Protein AF-A0A5N9AIL6-F1 (afdb_monomer_lite)

Radius of gyration: 27.81 Å; chains: 1; bounding box: 67×36×84 Å

Sequence (182 aa):
MDTELIGFLSQLVTGIATLLVALVLVFQLRNQSRQLKIQHQDSDNRMSMDILSIFEKTFIPHNYTDEFVDIMYRAHNEGISGLSDKELWAFRQWSIVANRRLVTEWRLGRFENRQQAQKQYFRTQYSYFFAYKANLDEYLTRIRPRIIGSQQLADSQGILAITDELYEEITGQQVNNGEKKL

pLDDT: mean 88.58, std 12.01, range [30.61, 97.94]

Secondary structure (DSSP, 8-state):
-HHHHHHHHHHHHHHHHHHHHHHHHHHHHHHHHHHHHHHHHHHHHHHHHHHHHHHHHHH-TTTT-HHHHHHHHHHHHT-GGGS-HHHHHHHHHHHHHHHHHHHHHHHTTTTTTSHHHHHHHHHHHHHHHHTSHHHHHTIIIIIHHHHHHHHTTS--HHHHHHHHHHHHHHH-----------

Structure (mmCIF, N/CA/C/O backbone):
data_AF-A0A5N9AIL6-F1
#
_entry.id   AF-A0A5N9AIL6-F1
#
loop_
_atom_site.group_PDB
_atom_site.id
_atom_site.type_symbol
_atom_site.label_atom_id
_atom_site.label_alt_id
_atom_site.label_comp_id
_atom_site.label_asym_id
_atom_site.label_entity_id
_atom_site.label_seq_id
_atom_site.pdbx_PDB_ins_code
_atom_site.Cartn_x
_atom_site.Cartn_y
_atom_site.Cartn_z
_atom_site.occupancy
_atom_site.B_iso_or_equiv
_atom_site.auth_seq_id
_atom_site.auth_comp_id
_atom_site.auth_asym_id
_atom_site.auth_atom_id
_atom_site.pdbx_PDB_model_num
ATOM 1 N N . MET A 1 1 ? 47.780 -11.974 -61.701 1.00 58.50 1 MET A N 1
ATOM 2 C CA . MET A 1 1 ? 47.044 -10.710 -61.498 1.00 58.50 1 MET A CA 1
ATOM 3 C C . MET A 1 1 ? 45.566 -10.983 -61.219 1.00 58.50 1 MET A C 1
ATOM 5 O O . MET A 1 1 ? 45.095 -10.589 -60.163 1.00 58.50 1 MET A O 1
ATO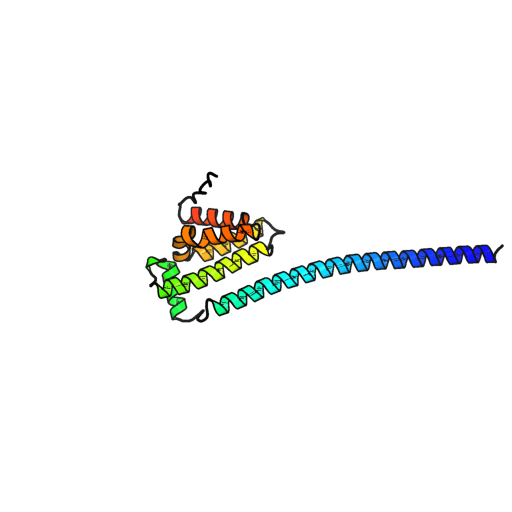M 9 N N . ASP A 1 2 ? 44.864 -11.746 -62.066 1.00 68.25 2 ASP A N 1
ATOM 10 C CA . ASP A 1 2 ? 43.428 -12.042 -61.871 1.00 68.25 2 ASP A CA 1
ATOM 11 C C . ASP A 1 2 ? 43.120 -12.877 -60.617 1.00 68.25 2 ASP A C 1
ATOM 13 O O . ASP A 1 2 ? 42.174 -12.590 -59.890 1.00 68.25 2 ASP A O 1
ATOM 17 N N . THR A 1 3 ? 43.951 -13.870 -60.296 1.00 77.31 3 THR A N 1
ATOM 18 C CA . THR A 1 3 ? 43.761 -14.740 -59.120 1.00 77.31 3 THR A CA 1
ATOM 19 C C . THR A 1 3 ? 43.951 -14.012 -57.787 1.00 77.31 3 THR A C 1
ATOM 21 O O . THR A 1 3 ? 43.265 -14.320 -56.817 1.00 77.31 3 THR A O 1
ATOM 24 N N . GLU A 1 4 ? 44.845 -13.022 -57.731 1.00 79.50 4 GLU A N 1
ATOM 25 C CA . GLU A 1 4 ? 45.081 -12.201 -56.533 1.00 79.50 4 GLU A CA 1
ATOM 26 C C . GLU A 1 4 ? 43.935 -11.212 -56.303 1.00 79.50 4 GLU A C 1
ATOM 28 O O . GLU A 1 4 ? 43.472 -11.055 -55.173 1.00 79.50 4 GLU A O 1
ATOM 33 N N . LEU A 1 5 ? 43.417 -10.611 -57.381 1.00 83.19 5 LEU A N 1
ATOM 34 C CA . LEU A 1 5 ? 42.229 -9.761 -57.332 1.00 83.19 5 LEU A CA 1
ATOM 35 C C . LEU A 1 5 ? 40.998 -10.554 -56.864 1.00 83.19 5 LEU A C 1
ATOM 37 O O . LEU A 1 5 ? 40.256 -10.090 -56.000 1.00 83.19 5 LEU A O 1
ATOM 41 N N . ILE A 1 6 ? 40.808 -11.771 -57.381 1.00 86.38 6 ILE A N 1
ATOM 42 C CA . ILE A 1 6 ? 39.726 -12.674 -56.961 1.00 86.38 6 ILE A CA 1
ATOM 43 C C . ILE A 1 6 ? 39.886 -13.083 -55.489 1.00 86.38 6 ILE A C 1
ATOM 45 O O . ILE A 1 6 ? 38.901 -13.090 -54.747 1.00 86.38 6 ILE A O 1
ATOM 49 N N . GLY A 1 7 ? 41.110 -13.381 -55.040 1.00 86.81 7 GLY A N 1
ATOM 50 C CA . GLY A 1 7 ? 41.400 -13.692 -53.637 1.00 86.81 7 GLY A CA 1
ATOM 51 C C . GLY A 1 7 ? 41.070 -12.530 -52.696 1.00 86.81 7 GLY A C 1
ATOM 52 O O . GLY A 1 7 ? 40.380 -12.721 -51.693 1.00 86.81 7 GLY A O 1
ATOM 53 N N . PHE A 1 8 ? 41.471 -11.310 -53.062 1.00 89.62 8 PHE A N 1
ATOM 54 C CA . PHE A 1 8 ? 41.163 -10.093 -52.309 1.00 89.62 8 PHE A CA 1
ATOM 55 C C . PHE A 1 8 ? 39.654 -9.818 -52.231 1.00 89.62 8 PHE A C 1
ATOM 57 O O . PHE A 1 8 ? 39.121 -9.580 -51.145 1.00 89.62 8 PHE A O 1
ATOM 64 N N . LEU A 1 9 ? 38.939 -9.913 -53.359 1.00 90.44 9 LEU A N 1
ATOM 65 C CA . LEU A 1 9 ? 37.482 -9.749 -53.397 1.00 90.44 9 LEU A CA 1
ATOM 66 C C . LEU A 1 9 ? 36.770 -10.800 -52.533 1.00 90.44 9 LEU A C 1
ATOM 68 O O . LEU A 1 9 ? 35.844 -10.468 -51.794 1.00 90.44 9 LEU A O 1
ATOM 72 N N . SER A 1 10 ? 37.237 -12.049 -52.564 1.00 90.94 10 SER A N 1
ATOM 73 C CA . SER A 1 10 ? 36.684 -13.138 -51.748 1.00 90.94 10 SER A CA 1
ATOM 74 C C . SER A 1 10 ? 36.869 -12.883 -50.249 1.00 90.94 10 SER A C 1
ATOM 76 O O . SER A 1 10 ? 35.950 -13.102 -49.454 1.00 90.94 10 SER A O 1
ATOM 78 N N . GLN A 1 11 ? 38.035 -12.372 -49.846 1.00 90.88 11 GLN A N 1
ATOM 79 C CA . GLN A 1 11 ? 38.314 -12.018 -48.455 1.00 90.88 11 GLN A CA 1
ATOM 80 C C . GLN A 1 11 ? 37.477 -10.822 -47.989 1.00 90.88 11 GLN A C 1
ATOM 82 O O . GLN A 1 11 ? 36.974 -10.828 -46.866 1.00 90.88 11 GLN A O 1
ATOM 87 N N . LEU A 1 12 ? 37.265 -9.832 -48.859 1.00 94.25 12 LEU A N 1
ATOM 88 C CA . LEU A 1 12 ? 36.410 -8.682 -48.578 1.00 94.25 12 LEU A CA 1
ATOM 89 C C . LEU A 1 12 ? 34.955 -9.124 -48.360 1.00 94.25 12 LEU A C 1
ATOM 91 O O . LEU A 1 12 ? 34.351 -8.761 -47.350 1.00 94.25 12 LEU A O 1
ATOM 95 N N . VAL A 1 13 ? 34.414 -9.977 -49.238 1.00 94.19 13 VAL A N 1
ATOM 96 C CA . VAL A 1 13 ? 33.064 -10.551 -49.082 1.00 94.19 13 VAL A CA 1
ATOM 97 C C . VAL A 1 13 ? 32.950 -11.357 -47.787 1.00 94.19 13 VAL A C 1
ATOM 99 O O . VAL A 1 13 ? 31.983 -11.194 -47.043 1.00 94.19 13 VAL A O 1
ATOM 102 N N . THR A 1 14 ? 33.955 -12.174 -47.466 1.00 94.31 14 THR A N 1
ATOM 103 C CA . THR A 1 14 ? 33.981 -12.963 -46.223 1.00 94.31 14 THR A CA 1
ATOM 104 C C . THR A 1 14 ? 34.033 -12.069 -44.979 1.00 94.31 14 THR A C 1
ATOM 106 O O . THR A 1 14 ? 33.335 -12.324 -43.994 1.00 94.31 14 THR A O 1
ATOM 109 N N . GLY A 1 15 ? 34.812 -10.986 -45.024 1.00 93.69 15 GLY A N 1
ATOM 110 C CA . GLY A 1 15 ? 34.900 -9.998 -43.949 1.00 93.69 15 GLY A CA 1
ATOM 111 C C . GLY A 1 15 ? 33.576 -9.269 -43.721 1.00 93.69 15 GLY A C 1
ATOM 112 O O . GLY A 1 15 ? 33.132 -9.148 -42.579 1.00 93.69 15 GLY A O 1
ATOM 113 N N . ILE A 1 16 ? 32.893 -8.864 -44.798 1.00 95.56 16 ILE A N 1
ATOM 114 C CA . ILE A 1 16 ? 31.554 -8.262 -44.722 1.00 95.56 16 ILE A CA 1
ATOM 115 C C . ILE A 1 16 ? 30.545 -9.261 -44.147 1.00 95.56 16 ILE A C 1
ATOM 117 O O . ILE A 1 16 ? 29.787 -8.905 -43.246 1.00 95.56 16 ILE A O 1
ATOM 121 N N . ALA A 1 17 ? 30.548 -10.513 -44.613 1.00 95.19 17 ALA A N 1
ATOM 122 C CA . ALA A 1 17 ? 29.653 -11.547 -44.097 1.00 95.19 17 ALA A CA 1
ATOM 123 C C . ALA A 1 17 ? 29.866 -11.780 -42.591 1.00 95.19 17 ALA A C 1
ATOM 125 O O . ALA A 1 17 ? 28.905 -11.803 -41.823 1.00 95.19 17 ALA A O 1
ATOM 126 N N . THR A 1 18 ? 31.126 -11.861 -42.153 1.00 96.19 18 THR A N 1
ATOM 127 C CA . THR A 1 18 ? 31.483 -11.994 -40.731 1.00 96.19 18 THR A CA 1
ATOM 128 C C . THR A 1 18 ? 31.000 -10.793 -39.916 1.00 96.19 18 THR A C 1
ATOM 130 O O . THR A 1 18 ? 30.416 -10.969 -38.846 1.00 96.19 18 THR A O 1
ATOM 133 N N . LEU A 1 19 ? 31.182 -9.571 -40.428 1.00 95.00 19 LEU A N 1
ATOM 134 C CA . LEU A 1 19 ? 30.720 -8.352 -39.765 1.00 95.00 19 LEU A CA 1
ATOM 135 C C . LEU A 1 19 ? 29.192 -8.326 -39.621 1.00 95.00 19 LEU A C 1
ATOM 137 O O . LEU A 1 19 ? 28.685 -8.000 -38.550 1.00 95.00 19 LEU A O 1
ATOM 141 N N . LEU A 1 20 ? 28.455 -8.701 -40.670 1.00 96.31 20 LEU A N 1
ATOM 142 C CA . LEU A 1 20 ? 26.992 -8.767 -40.634 1.00 96.31 20 LEU A CA 1
ATOM 143 C C . LEU A 1 20 ? 26.502 -9.774 -39.590 1.00 96.31 20 LEU A C 1
ATOM 145 O O . LEU A 1 20 ? 25.623 -9.449 -38.791 1.00 96.31 20 LEU A O 1
ATOM 149 N N . VAL A 1 21 ? 27.106 -10.965 -39.542 1.00 96.38 21 VAL A N 1
ATOM 150 C CA . VAL A 1 21 ? 26.787 -11.976 -38.524 1.00 96.38 21 VAL A CA 1
ATOM 151 C C . VAL A 1 21 ? 27.077 -11.442 -37.119 1.00 96.38 21 VAL A C 1
ATOM 153 O O . VAL A 1 21 ? 26.224 -11.550 -36.238 1.00 96.38 21 VAL A O 1
ATOM 156 N N . ALA A 1 22 ? 28.230 -10.802 -36.907 1.00 96.44 22 ALA A N 1
ATOM 157 C CA . ALA A 1 22 ? 28.580 -10.209 -35.618 1.00 96.44 22 ALA A CA 1
ATOM 158 C C . ALA A 1 22 ? 27.580 -9.122 -35.180 1.00 96.44 22 ALA A C 1
ATOM 160 O O . ALA A 1 22 ? 27.165 -9.097 -34.021 1.00 96.44 22 ALA A O 1
ATOM 161 N N . LEU A 1 23 ? 27.133 -8.258 -36.099 1.00 95.25 23 LEU A N 1
ATOM 162 C CA . LEU A 1 23 ? 26.117 -7.237 -35.816 1.00 95.25 23 LEU A CA 1
ATOM 163 C C . LEU A 1 23 ? 24.775 -7.858 -35.405 1.00 95.25 23 LEU A C 1
ATOM 165 O O . LEU A 1 23 ? 24.163 -7.409 -34.431 1.00 95.25 23 LEU A O 1
ATOM 169 N N . VAL A 1 24 ? 24.337 -8.911 -36.102 1.00 96.50 24 VAL A N 1
ATOM 170 C CA . VAL A 1 24 ? 23.113 -9.650 -35.753 1.00 96.50 24 VAL A CA 1
ATOM 171 C C . VAL A 1 24 ? 23.239 -10.288 -34.367 1.00 96.50 24 VAL A C 1
ATOM 173 O O . VAL A 1 24 ? 22.319 -10.159 -33.559 1.00 96.50 24 VAL A O 1
ATOM 176 N N . LEU A 1 25 ? 24.380 -10.904 -34.047 1.00 95.38 25 LEU A N 1
ATOM 177 C CA . LEU A 1 25 ? 24.634 -11.496 -32.728 1.00 95.38 25 LEU A CA 1
ATOM 178 C C . LEU A 1 25 ? 24.588 -10.451 -31.608 1.00 95.38 25 LEU A C 1
ATOM 180 O O . LEU A 1 25 ? 23.936 -10.668 -30.588 1.00 95.38 25 LEU A O 1
ATOM 184 N N . VAL A 1 26 ? 25.211 -9.284 -31.799 1.00 95.75 26 VAL A N 1
ATOM 185 C CA . VAL A 1 26 ? 25.148 -8.186 -30.819 1.00 95.75 26 VAL A CA 1
ATOM 186 C C . VAL A 1 26 ? 23.707 -7.719 -30.609 1.00 95.75 26 VAL A C 1
ATOM 188 O O . VAL A 1 26 ? 23.297 -7.461 -29.474 1.00 95.75 26 VAL A O 1
ATOM 191 N N . PHE A 1 27 ? 22.913 -7.625 -31.677 1.00 94.25 27 PHE A N 1
ATOM 192 C CA . PHE A 1 27 ? 21.501 -7.265 -31.569 1.00 94.25 27 PHE A CA 1
ATOM 193 C C . PHE A 1 27 ? 20.695 -8.319 -30.797 1.00 94.25 27 PHE A C 1
ATOM 195 O O . PHE A 1 27 ? 19.910 -7.968 -29.912 1.00 94.25 27 PHE A O 1
ATOM 202 N N . GLN A 1 28 ? 20.930 -9.606 -31.068 1.00 94.12 28 GLN A N 1
ATOM 203 C CA . GLN A 1 28 ? 20.310 -10.710 -30.333 1.00 94.12 28 GLN A CA 1
ATOM 204 C C . GLN A 1 28 ? 20.668 -10.670 -28.844 1.00 94.12 28 GLN A C 1
ATOM 206 O O . GLN A 1 28 ? 19.764 -10.719 -28.0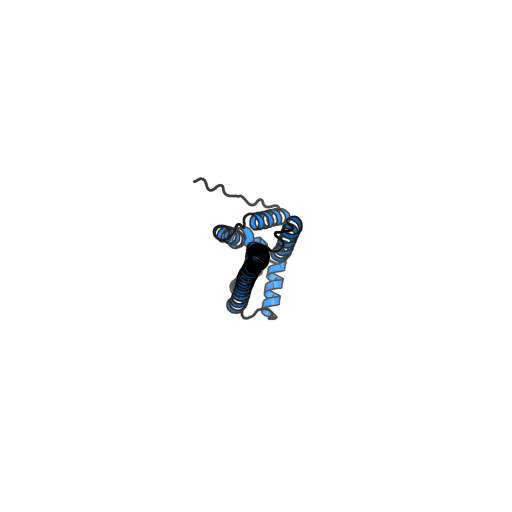12 1.00 94.12 28 GLN A O 1
ATOM 211 N N . LEU A 1 29 ? 21.948 -10.492 -28.502 1.00 94.81 29 LEU A N 1
ATOM 212 C CA . LEU A 1 29 ? 22.403 -10.387 -27.112 1.00 94.81 29 LEU A CA 1
ATOM 213 C C . LEU A 1 29 ? 21.737 -9.217 -26.384 1.00 94.81 29 LEU A C 1
ATOM 215 O O . LEU A 1 29 ? 21.230 -9.389 -25.279 1.00 94.81 29 LEU A O 1
ATOM 219 N N . ARG A 1 30 ? 21.647 -8.039 -27.018 1.00 92.62 30 ARG A N 1
ATOM 220 C CA . ARG A 1 30 ? 20.951 -6.878 -26.434 1.00 92.62 30 ARG A CA 1
ATOM 221 C C . ARG A 1 30 ? 19.481 -7.171 -26.138 1.00 92.62 30 ARG A C 1
ATOM 223 O O . ARG A 1 30 ? 18.979 -6.760 -25.092 1.00 92.62 30 ARG A O 1
ATOM 230 N N . ASN A 1 31 ? 18.793 -7.874 -27.035 1.00 93.00 31 ASN A N 1
ATOM 231 C CA . ASN A 1 31 ? 17.396 -8.252 -26.827 1.00 93.00 31 ASN A CA 1
ATOM 232 C C . ASN A 1 31 ? 17.247 -9.307 -25.726 1.00 93.00 31 ASN A C 1
ATOM 234 O O . ASN A 1 31 ? 16.370 -9.163 -24.876 1.00 93.00 31 ASN A O 1
ATOM 238 N N . GLN A 1 32 ? 18.128 -10.307 -25.682 1.00 90.56 32 GLN A N 1
ATOM 239 C CA . GLN A 1 32 ? 18.148 -11.320 -24.624 1.00 90.56 32 GLN A CA 1
ATOM 240 C C . GLN A 1 32 ? 18.410 -10.696 -23.250 1.00 90.56 32 GLN A C 1
ATOM 242 O O . GLN A 1 32 ? 17.677 -10.975 -22.308 1.00 90.56 32 GLN A O 1
ATOM 247 N N . SER A 1 33 ? 19.379 -9.782 -23.128 1.00 92.06 33 SER A N 1
ATOM 248 C CA . SER A 1 33 ? 19.641 -9.078 -21.866 1.00 92.06 33 SER A CA 1
ATOM 249 C C . SER A 1 33 ? 18.431 -8.272 -21.386 1.00 92.06 33 SER A C 1
ATOM 251 O O . SER A 1 33 ? 18.149 -8.233 -20.190 1.00 92.06 33 SER A O 1
ATOM 253 N N . ARG A 1 34 ? 17.683 -7.648 -22.308 1.00 92.81 34 ARG A N 1
ATOM 254 C CA . ARG A 1 34 ? 16.430 -6.952 -21.972 1.00 92.81 34 ARG A CA 1
ATOM 255 C C . ARG A 1 34 ? 15.358 -7.926 -21.484 1.00 92.81 34 ARG A C 1
ATOM 257 O O . ARG A 1 34 ? 14.724 -7.648 -20.473 1.00 92.81 34 ARG A O 1
ATOM 264 N N . GLN A 1 35 ? 15.180 -9.057 -22.167 1.00 92.25 35 GLN A N 1
ATOM 265 C CA . GLN A 1 35 ? 14.215 -10.087 -21.769 1.00 92.25 35 GLN A CA 1
ATOM 266 C C . GLN A 1 35 ? 14.553 -10.694 -20.405 1.00 92.25 35 GLN A C 1
ATOM 268 O O . GLN A 1 35 ? 13.667 -10.798 -19.566 1.00 92.25 35 GLN A O 1
ATOM 273 N N . LEU A 1 36 ? 15.825 -11.009 -20.149 1.00 92.25 36 LEU A N 1
ATOM 274 C CA . LEU A 1 36 ? 16.290 -11.503 -18.850 1.00 92.25 36 LEU A CA 1
ATOM 275 C C . LEU A 1 36 ? 16.004 -10.498 -17.732 1.00 92.25 36 LEU A C 1
ATOM 277 O O . LEU A 1 36 ? 15.514 -10.882 -16.677 1.00 92.25 36 LEU A O 1
ATOM 281 N N . LYS A 1 37 ? 16.249 -9.202 -17.965 1.00 91.00 37 LYS A N 1
ATOM 282 C CA . LYS A 1 37 ? 15.935 -8.159 -16.979 1.00 91.00 37 LYS A CA 1
ATOM 283 C C . LYS A 1 37 ? 14.440 -8.118 -16.644 1.00 91.00 37 LYS A C 1
ATOM 285 O O . LYS A 1 37 ? 14.093 -8.017 -15.472 1.00 91.00 37 LYS A O 1
ATOM 290 N N . ILE A 1 38 ? 13.577 -8.213 -17.657 1.00 89.25 38 ILE A N 1
ATOM 291 C CA . ILE A 1 38 ? 12.120 -8.256 -17.465 1.00 89.25 38 ILE A CA 1
ATOM 292 C C . ILE A 1 38 ? 11.726 -9.522 -16.692 1.00 89.25 38 ILE A C 1
ATOM 294 O O . ILE A 1 38 ? 11.017 -9.425 -15.701 1.00 89.25 38 ILE A O 1
ATOM 298 N N . GLN A 1 39 ? 12.250 -10.689 -17.073 1.00 89.25 39 GLN A N 1
ATOM 299 C CA . GLN A 1 39 ? 11.972 -11.957 -16.388 1.00 89.25 39 GLN A CA 1
ATOM 300 C C . GLN A 1 39 ? 12.418 -11.952 -14.924 1.00 89.25 39 GLN A C 1
ATOM 302 O O . GLN A 1 39 ? 11.692 -12.451 -14.067 1.00 89.25 39 GLN A O 1
ATOM 307 N N . HIS A 1 40 ? 13.588 -11.383 -14.623 1.00 89.06 40 HIS A N 1
ATOM 308 C CA . HIS A 1 40 ? 14.045 -11.213 -13.246 1.00 89.06 40 HIS A CA 1
ATOM 309 C C . HIS A 1 40 ? 13.079 -10.336 -12.448 1.00 89.06 40 HIS A C 1
ATOM 311 O O . HIS A 1 40 ? 12.630 -10.745 -11.381 1.00 89.06 40 HIS A O 1
ATOM 317 N N . GLN A 1 41 ? 12.694 -9.180 -12.996 1.00 87.56 41 GLN A N 1
ATOM 318 C CA . GLN A 1 41 ? 11.736 -8.288 -12.347 1.00 87.56 41 GLN A CA 1
ATOM 319 C C . GLN A 1 41 ? 10.369 -8.962 -12.135 1.00 87.56 41 GLN A C 1
ATOM 321 O O . GLN A 1 41 ? 9.785 -8.849 -11.059 1.00 87.56 41 GLN A O 1
ATOM 326 N N . ASP A 1 42 ? 9.871 -9.704 -13.122 1.00 88.56 42 ASP A N 1
ATOM 327 C CA . ASP A 1 42 ? 8.611 -10.442 -13.019 1.00 88.56 42 ASP A CA 1
ATOM 328 C C . ASP A 1 42 ? 8.683 -11.561 -11.970 1.00 88.56 42 ASP A C 1
ATOM 330 O O . ASP A 1 42 ? 7.731 -11.765 -11.214 1.00 88.56 42 ASP A O 1
ATOM 334 N N . SER A 1 43 ? 9.818 -12.258 -11.882 1.00 90.62 43 SER A N 1
ATOM 335 C CA . SER A 1 43 ? 10.067 -13.277 -10.859 1.00 90.62 43 SER A CA 1
ATOM 336 C C . SER A 1 43 ? 10.059 -12.675 -9.452 1.00 90.62 43 SER A C 1
ATOM 338 O O . SER A 1 43 ? 9.394 -13.207 -8.562 1.00 90.62 43 SER A O 1
ATOM 340 N N . ASP A 1 44 ? 10.732 -11.541 -9.250 1.00 86.88 44 ASP A N 1
ATOM 341 C CA . ASP A 1 44 ? 10.779 -10.846 -7.957 1.00 86.88 44 ASP A CA 1
ATOM 342 C C . ASP A 1 44 ? 9.402 -10.293 -7.551 1.00 86.88 44 ASP A C 1
ATOM 344 O O . ASP A 1 44 ? 8.988 -10.386 -6.384 1.00 86.88 44 ASP A O 1
ATOM 348 N N . ASN A 1 45 ? 8.654 -9.759 -8.522 1.00 88.25 45 ASN A N 1
ATOM 349 C CA . ASN A 1 45 ? 7.275 -9.313 -8.335 1.00 88.25 45 ASN A CA 1
ATOM 350 C C . ASN A 1 45 ? 6.378 -10.480 -7.909 1.00 88.25 45 ASN A C 1
ATOM 352 O O . ASN A 1 45 ? 5.630 -10.369 -6.935 1.00 88.25 45 ASN A O 1
ATOM 356 N N . ARG A 1 46 ? 6.477 -11.616 -8.608 1.00 91.06 46 ARG A N 1
ATOM 357 C CA . ARG A 1 46 ? 5.712 -12.827 -8.298 1.00 91.06 46 ARG A CA 1
ATOM 358 C C . ARG A 1 46 ? 6.044 -13.355 -6.907 1.00 91.06 46 ARG A C 1
ATOM 360 O O . ARG A 1 46 ? 5.129 -13.562 -6.118 1.00 91.06 46 ARG A O 1
ATOM 367 N N . MET A 1 47 ? 7.327 -13.480 -6.571 1.00 90.81 47 MET A N 1
ATOM 368 C CA . MET A 1 47 ? 7.767 -13.917 -5.244 1.00 90.81 47 MET A CA 1
ATOM 369 C C . MET A 1 47 ? 7.223 -13.002 -4.138 1.00 90.81 47 MET A C 1
ATOM 371 O O . MET A 1 47 ? 6.756 -13.482 -3.106 1.00 90.81 47 MET A O 1
ATOM 375 N N . SER A 1 48 ? 7.226 -11.685 -4.359 1.00 89.19 48 SER A N 1
ATOM 376 C CA . SER A 1 48 ? 6.665 -10.718 -3.407 1.00 89.19 48 SER A CA 1
ATOM 377 C C . SER A 1 48 ? 5.165 -10.938 -3.167 1.00 89.19 48 SER A C 1
ATOM 379 O O . SER A 1 48 ? 4.706 -10.859 -2.026 1.00 89.19 48 SER A O 1
ATOM 381 N N . MET A 1 49 ? 4.402 -11.240 -4.221 1.00 88.62 49 MET A N 1
ATOM 382 C CA . MET A 1 49 ? 2.969 -11.534 -4.119 1.00 88.62 49 MET A CA 1
ATOM 383 C C . MET A 1 49 ? 2.694 -12.905 -3.488 1.00 88.62 49 MET A C 1
ATOM 385 O O . MET A 1 49 ? 1.774 -13.029 -2.679 1.00 88.62 49 MET A O 1
ATOM 389 N N . ASP A 1 50 ? 3.516 -13.912 -3.782 1.00 91.50 50 ASP A N 1
ATOM 390 C CA . ASP A 1 50 ? 3.410 -15.243 -3.177 1.00 91.50 50 ASP A CA 1
ATOM 391 C C . ASP A 1 50 ? 3.661 -15.176 -1.660 1.00 91.50 50 ASP A C 1
ATOM 393 O O . ASP A 1 50 ? 2.892 -15.731 -0.871 1.00 91.50 50 ASP A O 1
ATOM 397 N N . ILE A 1 51 ? 4.673 -14.412 -1.226 1.00 88.06 51 ILE A N 1
ATOM 398 C CA . ILE A 1 51 ? 4.939 -14.147 0.199 1.00 88.06 51 ILE A CA 1
ATOM 399 C C . ILE A 1 51 ? 3.738 -13.470 0.864 1.00 88.06 51 ILE A C 1
ATOM 401 O O . ILE A 1 51 ? 3.388 -13.812 1.995 1.00 88.06 51 ILE A O 1
ATOM 405 N N . LEU A 1 52 ? 3.094 -12.520 0.183 1.00 88.81 52 LEU A N 1
ATOM 406 C CA . LEU A 1 52 ? 1.903 -11.861 0.710 1.00 88.81 52 LEU A CA 1
ATOM 407 C C . LEU A 1 52 ? 0.739 -12.848 0.881 1.00 88.81 52 LEU A C 1
ATOM 409 O O . LEU A 1 52 ? 0.085 -12.821 1.920 1.00 88.81 52 LEU A O 1
ATOM 413 N N . SER A 1 53 ? 0.527 -13.750 -0.080 1.00 88.62 53 SER A N 1
ATOM 414 C CA . SER A 1 53 ? -0.504 -14.792 0.017 1.00 88.62 53 SER A CA 1
ATOM 415 C C . SER A 1 53 ? -0.242 -15.767 1.170 1.00 88.62 53 SER A C 1
ATOM 417 O O . SER A 1 53 ? -1.163 -16.141 1.896 1.00 88.62 53 SER A O 1
ATOM 419 N N . ILE A 1 54 ? 1.018 -16.158 1.389 1.00 88.06 54 ILE A N 1
ATOM 420 C CA . ILE A 1 54 ? 1.403 -16.977 2.550 1.00 88.06 54 ILE A CA 1
ATOM 421 C C . ILE A 1 54 ? 1.113 -16.222 3.849 1.00 88.06 54 ILE A C 1
ATOM 423 O O . ILE A 1 54 ? 0.578 -16.793 4.796 1.00 88.06 54 ILE A O 1
ATOM 427 N N . PHE A 1 55 ? 1.447 -14.934 3.896 1.00 86.44 55 PHE A N 1
ATOM 428 C CA . PHE A 1 55 ? 1.206 -14.102 5.067 1.00 86.44 55 PHE A CA 1
ATOM 429 C C . PHE A 1 55 ? -0.294 -13.979 5.372 1.00 86.44 55 PHE A C 1
ATOM 431 O O . PHE A 1 55 ? -0.699 -14.141 6.517 1.00 86.44 55 PHE A O 1
ATOM 438 N N . GLU A 1 56 ? -1.135 -13.773 4.361 1.00 86.88 56 GLU A N 1
ATOM 439 C CA . GLU A 1 56 ? -2.592 -13.764 4.525 1.00 86.88 56 GLU A CA 1
ATOM 440 C C . GLU A 1 56 ? -3.105 -15.058 5.174 1.00 86.88 56 GLU A C 1
ATOM 442 O O . GLU A 1 56 ? -3.802 -15.005 6.186 1.00 86.88 56 GLU A O 1
ATOM 447 N N . LYS A 1 57 ? -2.680 -16.218 4.659 1.00 84.81 57 LYS A N 1
ATOM 448 C CA . LYS A 1 57 ? -3.081 -17.534 5.186 1.00 84.81 57 LYS A CA 1
ATOM 449 C C . LYS A 1 57 ? -2.620 -17.768 6.624 1.00 84.81 57 LYS A C 1
ATOM 451 O O . LYS A 1 57 ? -3.345 -18.370 7.409 1.00 84.81 57 LYS A O 1
ATOM 456 N N . THR A 1 58 ? -1.422 -17.302 6.969 1.00 83.31 58 THR A N 1
ATOM 457 C CA . THR A 1 58 ? -0.838 -17.498 8.304 1.00 83.31 58 THR A CA 1
ATOM 458 C C . THR A 1 58 ? -1.471 -16.586 9.353 1.00 83.31 58 THR A C 1
ATOM 460 O O . THR A 1 58 ? -1.688 -17.011 10.484 1.00 83.31 58 THR A O 1
ATOM 463 N N . PHE A 1 59 ? -1.760 -15.331 9.001 1.00 79.69 59 PHE A N 1
ATOM 464 C CA . PHE A 1 59 ? -2.211 -14.321 9.962 1.00 79.69 59 PHE A CA 1
ATOM 465 C C . PHE A 1 59 ? -3.736 -14.165 10.020 1.00 79.69 59 PHE A C 1
ATOM 467 O O . PHE A 1 59 ? -4.246 -13.620 10.997 1.00 79.69 59 PHE A O 1
ATOM 474 N N . ILE A 1 60 ? -4.472 -14.659 9.017 1.00 82.75 60 ILE A N 1
ATOM 475 C CA . ILE A 1 60 ? -5.940 -14.591 8.952 1.00 82.75 60 ILE A CA 1
ATOM 476 C C . ILE A 1 60 ? -6.526 -15.976 8.602 1.00 82.75 60 ILE A C 1
ATOM 478 O O . ILE A 1 60 ? -7.160 -16.147 7.561 1.00 82.75 60 ILE A O 1
ATOM 482 N N . PRO A 1 61 ? -6.335 -17.004 9.449 1.00 66.62 61 PRO A N 1
ATOM 483 C CA . PRO A 1 61 ? -6.716 -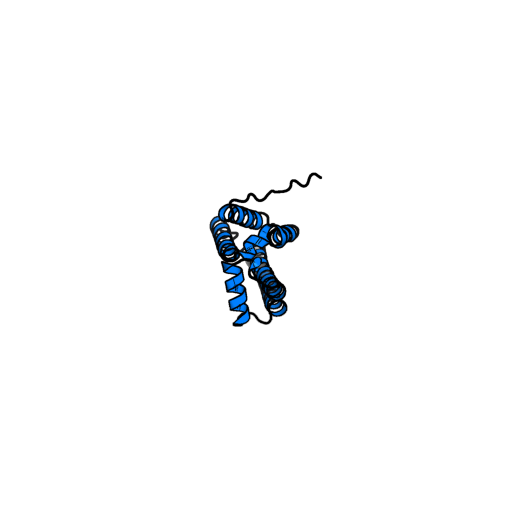18.379 9.110 1.00 66.62 61 PRO A CA 1
ATOM 484 C C . PRO A 1 61 ? -8.235 -18.608 8.991 1.00 66.62 61 PRO A C 1
ATOM 486 O O . PRO A 1 61 ? -8.651 -19.542 8.316 1.00 66.62 61 PRO A O 1
ATOM 489 N N . HIS A 1 62 ? -9.061 -17.754 9.608 1.00 71.81 62 HIS A N 1
ATOM 490 C CA . HIS A 1 62 ? -10.532 -17.839 9.586 1.00 71.81 62 HIS A CA 1
ATOM 491 C C . HIS A 1 62 ? -11.165 -16.696 8.779 1.00 71.81 62 HIS A C 1
ATOM 493 O O . HIS A 1 62 ? -12.216 -16.172 9.145 1.00 71.81 62 HIS A O 1
ATOM 499 N N . ASN A 1 63 ? -10.495 -16.259 7.710 1.00 71.81 63 ASN A N 1
ATOM 500 C CA . ASN A 1 63 ? -11.046 -15.238 6.826 1.00 71.81 63 ASN A CA 1
ATOM 501 C C . ASN A 1 63 ? -12.393 -15.734 6.257 1.00 71.81 63 ASN A C 1
ATOM 503 O O . ASN A 1 63 ? -12.507 -16.901 5.881 1.00 71.81 63 ASN A O 1
ATOM 507 N N . TYR A 1 64 ? -13.393 -14.851 6.184 1.00 76.12 64 TYR A N 1
ATOM 508 C CA . TYR A 1 64 ? -14.710 -15.122 5.576 1.00 76.12 64 TYR A CA 1
ATOM 509 C C . TYR A 1 64 ? -15.667 -16.065 6.332 1.00 76.12 64 TYR A C 1
ATOM 511 O O . TYR A 1 64 ? -16.563 -16.640 5.716 1.00 76.12 64 TYR A O 1
ATOM 519 N N . THR A 1 65 ? -15.530 -16.215 7.651 1.00 88.19 65 THR A N 1
ATOM 520 C CA . THR A 1 65 ? -16.599 -16.803 8.482 1.00 88.19 65 THR A CA 1
ATOM 521 C C . THR A 1 65 ? -17.686 -15.774 8.808 1.00 88.19 65 THR A C 1
ATOM 523 O O . THR A 1 65 ? -17.439 -14.570 8.729 1.00 88.19 65 THR A O 1
ATOM 526 N N . ASP A 1 66 ? -18.868 -16.225 9.241 1.00 91.50 66 ASP A N 1
ATOM 527 C CA . ASP A 1 66 ? -19.931 -15.323 9.717 1.00 91.50 66 ASP A CA 1
ATOM 528 C C . ASP A 1 66 ? -19.452 -14.447 10.890 1.00 91.50 66 ASP A C 1
ATOM 530 O O . ASP A 1 66 ? -19.709 -13.246 10.906 1.00 91.50 66 ASP A O 1
ATOM 534 N N . GLU A 1 67 ? -18.669 -15.021 11.818 1.00 91.12 67 GLU A N 1
ATOM 535 C CA . GLU A 1 67 ? -18.010 -14.281 12.912 1.00 91.12 67 GLU A CA 1
ATOM 536 C C . GLU A 1 67 ? -17.104 -13.174 12.353 1.00 91.12 67 GLU A C 1
ATOM 538 O O . GLU A 1 67 ? -17.137 -12.040 12.820 1.00 91.12 67 GLU A O 1
ATOM 543 N N . PHE A 1 68 ? -16.317 -13.468 11.315 1.00 91.88 68 PHE A N 1
ATOM 544 C CA . PHE A 1 68 ? -15.447 -12.470 10.705 1.00 91.88 68 PHE A CA 1
ATOM 545 C C . PHE A 1 68 ? -16.237 -11.353 10.012 1.00 91.88 68 PHE A C 1
ATOM 547 O O . PHE A 1 68 ? -15.884 -10.185 10.150 1.00 91.88 68 PHE A O 1
ATOM 554 N N . VAL A 1 69 ? -17.314 -11.679 9.292 1.00 93.50 69 VAL A N 1
ATOM 555 C CA . VAL A 1 69 ? -18.174 -10.672 8.646 1.00 93.50 69 VAL A CA 1
ATOM 556 C C . VAL A 1 69 ? -18.778 -9.726 9.683 1.00 93.50 69 VAL A C 1
ATOM 558 O O . VAL A 1 69 ? -18.773 -8.512 9.483 1.00 93.50 69 VAL A O 1
ATOM 561 N N . ASP A 1 70 ? -19.238 -10.271 10.804 1.00 95.19 70 ASP A N 1
ATOM 562 C CA . ASP A 1 70 ? -19.809 -9.516 11.915 1.00 95.19 70 ASP A CA 1
ATOM 563 C C . ASP A 1 70 ? -18.776 -8.574 12.572 1.00 95.19 70 ASP A C 1
ATOM 565 O O . ASP A 1 70 ? -19.037 -7.381 12.756 1.00 95.19 70 ASP A O 1
ATOM 569 N N . ILE A 1 71 ? -17.545 -9.061 12.791 1.00 95.75 71 ILE A N 1
ATOM 570 C CA . ILE A 1 71 ? -16.401 -8.239 13.227 1.00 95.75 71 ILE A CA 1
ATOM 571 C C . ILE A 1 71 ? -16.147 -7.092 12.244 1.00 95.75 71 ILE A C 1
ATOM 573 O O . ILE A 1 71 ? -16.001 -5.940 12.655 1.00 95.75 71 ILE A O 1
ATOM 577 N N . MET A 1 72 ? -16.092 -7.386 10.943 1.00 95.44 72 MET A N 1
ATOM 578 C CA . MET A 1 72 ? -15.818 -6.388 9.906 1.00 95.44 72 MET A CA 1
ATOM 579 C C . MET A 1 72 ? -16.931 -5.337 9.814 1.00 95.44 72 MET A C 1
ATOM 581 O O . MET A 1 72 ? -16.638 -4.155 9.637 1.00 95.44 72 MET A O 1
ATOM 585 N N . TYR A 1 73 ? -18.193 -5.739 9.985 1.00 96.69 73 TYR A N 1
ATOM 586 C CA . TYR A 1 73 ? -19.338 -4.831 10.008 1.00 96.69 73 TYR A CA 1
ATOM 587 C C . TYR A 1 73 ? -19.290 -3.875 11.209 1.00 96.69 73 TYR A C 1
ATOM 589 O O . TYR A 1 73 ? -19.450 -2.662 11.037 1.00 96.69 73 TYR A O 1
ATOM 597 N N . ARG A 1 74 ? -19.001 -4.376 12.418 1.00 97.75 74 ARG A N 1
ATOM 598 C CA . ARG A 1 74 ? -18.806 -3.511 13.596 1.00 97.75 74 ARG A CA 1
ATOM 599 C C . ARG A 1 74 ? -17.591 -2.606 13.449 1.00 97.75 74 ARG A C 1
ATOM 601 O O . ARG A 1 74 ? -17.689 -1.407 13.692 1.00 97.75 74 ARG A O 1
ATOM 608 N N . ALA A 1 75 ? -16.469 -3.134 12.964 1.00 97.69 75 ALA A N 1
ATOM 609 C CA . ALA A 1 75 ? -15.271 -2.340 12.701 1.00 97.69 75 ALA A CA 1
ATOM 610 C C . ALA A 1 75 ? -15.534 -1.209 11.690 1.00 97.69 75 ALA A C 1
ATOM 612 O O . ALA A 1 75 ? -14.933 -0.135 11.786 1.00 97.69 75 ALA A O 1
ATOM 613 N N . HIS A 1 76 ? -16.437 -1.445 10.732 1.00 97.56 76 HIS A N 1
ATOM 614 C CA . HIS A 1 76 ? -16.866 -0.446 9.765 1.00 97.56 76 HIS A CA 1
ATOM 615 C C . HIS A 1 76 ? -17.677 0.679 10.410 1.00 97.56 76 HIS A C 1
ATOM 617 O O . HIS A 1 76 ? -17.339 1.848 10.241 1.00 97.56 76 HIS A O 1
ATOM 623 N N . ASN A 1 77 ? -18.722 0.334 11.163 1.00 97.88 77 ASN A N 1
ATOM 624 C CA . ASN A 1 77 ? -19.715 1.305 11.628 1.00 97.88 77 ASN A CA 1
ATOM 625 C C . ASN A 1 77 ? -19.394 1.909 13.001 1.00 97.88 77 ASN A C 1
ATOM 627 O O . ASN A 1 77 ? -19.587 3.103 13.232 1.00 97.88 77 ASN A O 1
ATOM 631 N N . GLU A 1 78 ? -18.910 1.088 13.926 1.00 97.62 78 GLU A N 1
ATOM 632 C CA . GLU A 1 78 ? -18.737 1.457 15.332 1.00 97.62 78 GLU A CA 1
ATOM 633 C C . GLU A 1 78 ? -17.305 1.918 15.621 1.00 97.62 78 GLU A C 1
ATOM 635 O O . GLU A 1 78 ? -17.102 2.827 16.432 1.00 97.62 78 GLU A O 1
ATOM 640 N N . GLY A 1 79 ? -16.329 1.390 14.878 1.00 97.00 79 GLY A N 1
ATOM 641 C CA . GLY A 1 79 ? -14.905 1.654 15.078 1.00 97.00 79 GLY A CA 1
ATOM 642 C C . GLY A 1 79 ? -14.273 0.672 16.062 1.00 97.00 79 GLY A C 1
ATOM 643 O O . GLY A 1 79 ? -14.824 -0.400 16.316 1.00 97.00 79 GLY A O 1
ATOM 644 N N . ILE A 1 80 ? -13.118 1.021 16.636 1.00 97.31 80 ILE A N 1
ATOM 645 C CA . ILE A 1 80 ? -12.436 0.126 17.593 1.00 97.31 80 ILE A CA 1
ATOM 646 C C . ILE A 1 80 ? -13.229 -0.082 18.888 1.00 97.31 80 ILE A C 1
ATOM 648 O O . ILE A 1 80 ? -13.065 -1.107 19.539 1.00 97.31 80 ILE A O 1
ATOM 652 N N . SER A 1 81 ? -14.097 0.865 19.258 1.00 97.12 81 SER A N 1
ATOM 653 C CA . SER A 1 81 ? -14.919 0.780 20.470 1.00 97.12 81 SER A CA 1
ATOM 654 C C . SER A 1 81 ? -16.029 -0.268 20.387 1.00 97.12 81 SER A C 1
ATOM 656 O O . SER A 1 81 ? -16.550 -0.666 21.423 1.00 97.12 81 SER A O 1
ATOM 658 N N . GLY A 1 82 ? -16.403 -0.693 19.175 1.00 95.94 82 GLY A N 1
ATOM 659 C CA . GLY A 1 82 ? -17.407 -1.738 18.941 1.00 95.94 82 GLY A CA 1
ATOM 660 C C . GLY A 1 82 ? -16.841 -3.158 18.964 1.00 95.94 82 GLY A C 1
ATOM 661 O O . GLY A 1 82 ? -17.549 -4.112 18.660 1.00 95.94 82 GLY A O 1
ATOM 662 N N . LEU A 1 83 ? -15.551 -3.322 19.264 1.00 97.31 83 LEU A N 1
ATOM 663 C CA . LEU A 1 83 ? -14.861 -4.606 19.195 1.00 97.31 83 LEU A CA 1
ATOM 664 C C . LEU A 1 83 ? -14.344 -4.996 20.581 1.00 97.31 83 LEU A C 1
ATOM 666 O O . LEU A 1 83 ? -13.706 -4.197 21.266 1.00 97.31 83 LEU A O 1
ATOM 670 N N . SER A 1 84 ? -14.558 -6.249 20.975 1.00 97.19 84 SER A N 1
ATOM 671 C CA . SER A 1 84 ? -13.825 -6.861 22.086 1.00 97.19 84 SER A CA 1
ATOM 672 C C . SER A 1 84 ? -12.339 -7.010 21.747 1.00 97.19 84 SER A C 1
ATOM 674 O O . SER A 1 84 ? -11.945 -6.979 20.581 1.00 97.19 84 SER A O 1
ATOM 676 N N . ASP A 1 85 ? -11.492 -7.261 22.747 1.00 96.31 85 ASP A N 1
ATOM 677 C CA . ASP A 1 85 ? -10.044 -7.412 22.535 1.00 96.31 85 ASP A CA 1
ATOM 678 C C . ASP A 1 85 ? -9.690 -8.498 21.504 1.00 96.31 85 ASP A C 1
ATOM 680 O O . ASP A 1 85 ? -8.779 -8.321 20.688 1.00 96.31 85 ASP A O 1
ATOM 684 N N . LYS A 1 86 ? -10.429 -9.616 21.506 1.00 92.94 86 LYS A N 1
ATOM 685 C CA . LYS A 1 86 ? -10.234 -10.719 20.552 1.00 92.94 86 LYS A CA 1
ATOM 686 C C . LYS A 1 86 ? -10.617 -10.297 19.132 1.00 92.94 86 LYS A C 1
ATOM 688 O O . LYS A 1 86 ? -9.885 -10.582 18.184 1.00 92.94 86 LYS A O 1
ATOM 693 N N . GLU A 1 87 ? -11.744 -9.613 18.981 1.00 94.75 87 GLU A N 1
ATOM 694 C CA . GLU A 1 87 ? -12.241 -9.147 17.682 1.00 94.75 87 GLU A CA 1
ATOM 695 C C . GLU A 1 87 ? -11.354 -8.040 17.118 1.00 94.75 87 GLU A C 1
ATOM 697 O O . GLU A 1 87 ? -10.987 -8.069 15.944 1.00 94.75 87 GLU A O 1
ATOM 702 N N . LEU A 1 88 ? -10.922 -7.115 17.976 1.00 95.50 88 LEU A N 1
ATOM 703 C CA . LEU A 1 88 ? -9.959 -6.083 17.638 1.00 95.50 88 LEU A CA 1
ATOM 704 C C . LEU A 1 88 ? -8.636 -6.708 17.197 1.00 95.50 88 LEU A C 1
ATOM 706 O O . LEU A 1 88 ? -8.061 -6.272 16.204 1.00 95.50 88 LEU A O 1
ATOM 710 N N . TRP A 1 89 ? -8.151 -7.752 17.877 1.00 93.00 89 TRP A N 1
ATOM 711 C CA . TRP A 1 89 ? -6.972 -8.493 17.427 1.00 93.00 89 TRP A CA 1
ATOM 712 C C . TRP A 1 89 ? -7.166 -9.095 16.027 1.00 93.00 89 TRP A C 1
ATOM 714 O O . TRP A 1 89 ? -6.278 -8.938 15.185 1.00 93.00 89 TRP A O 1
ATOM 724 N N . ALA A 1 90 ? -8.316 -9.718 15.752 1.00 92.25 90 ALA A N 1
ATOM 725 C CA . ALA A 1 90 ? -8.621 -10.318 14.451 1.00 92.25 90 ALA A CA 1
ATOM 726 C C . ALA A 1 90 ? -8.697 -9.261 13.334 1.00 92.25 90 ALA A C 1
ATOM 728 O O . ALA A 1 90 ? -8.010 -9.380 12.315 1.00 92.25 90 ALA A O 1
ATOM 729 N N . PHE A 1 91 ? -9.439 -8.173 13.562 1.00 94.44 91 PHE A N 1
ATOM 730 C CA . PHE A 1 91 ? -9.499 -7.027 12.652 1.00 94.44 91 PHE A CA 1
ATOM 731 C C . PHE A 1 91 ? -8.106 -6.441 12.400 1.00 94.44 91 PHE A C 1
ATOM 733 O O . PHE A 1 91 ? -7.719 -6.153 11.266 1.00 94.44 91 PHE A O 1
ATOM 740 N N . ARG A 1 92 ? -7.296 -6.314 13.455 1.00 93.50 92 ARG A N 1
ATOM 741 C CA . ARG A 1 92 ? -5.929 -5.800 13.369 1.00 93.50 92 ARG A CA 1
ATOM 742 C C . ARG A 1 92 ? -5.028 -6.659 12.494 1.00 93.50 92 ARG A C 1
ATOM 744 O O . ARG A 1 92 ? -4.166 -6.063 11.839 1.00 93.50 92 ARG A O 1
ATOM 751 N N . GLN A 1 93 ? -5.187 -7.987 12.497 1.00 91.75 93 GLN A N 1
ATOM 752 C CA . GLN A 1 93 ? -4.454 -8.878 11.590 1.00 91.75 93 GLN A CA 1
ATOM 753 C C . GLN A 1 93 ? -4.879 -8.633 10.146 1.00 91.75 93 GLN A C 1
ATOM 755 O O . GLN A 1 93 ? -4.021 -8.392 9.298 1.00 91.75 93 GLN A O 1
ATOM 760 N N . TRP A 1 94 ? -6.185 -8.569 9.880 1.00 93.00 94 TRP A N 1
ATOM 761 C CA . TRP A 1 94 ? -6.699 -8.233 8.551 1.00 93.00 94 TRP A CA 1
ATOM 762 C C . TRP A 1 94 ? -6.169 -6.888 8.037 1.00 93.00 94 TRP A C 1
ATOM 764 O O . TRP A 1 94 ? -5.602 -6.809 6.946 1.00 93.00 94 TRP A O 1
ATOM 774 N N . SER A 1 95 ? -6.256 -5.849 8.865 1.00 93.81 95 SER A N 1
ATOM 775 C CA . SER A 1 95 ? -5.799 -4.494 8.554 1.00 93.81 95 SER A CA 1
ATOM 776 C C . SER A 1 95 ? -4.293 -4.446 8.241 1.00 93.81 95 SER A C 1
ATOM 778 O O . SER A 1 95 ? -3.875 -3.746 7.316 1.00 93.81 95 SER A O 1
ATOM 780 N N . ILE A 1 96 ? -3.469 -5.256 8.927 1.00 90.00 96 ILE A N 1
ATOM 781 C CA . ILE A 1 96 ? -2.037 -5.406 8.604 1.00 90.00 96 ILE A CA 1
ATOM 782 C C . ILE A 1 96 ? -1.849 -5.968 7.199 1.00 90.00 96 ILE A C 1
ATOM 784 O O . ILE A 1 96 ? -1.073 -5.410 6.425 1.00 90.00 96 ILE A O 1
ATOM 788 N N . VAL A 1 97 ? -2.516 -7.076 6.875 1.00 90.50 97 VAL A N 1
ATOM 789 C CA . VAL A 1 97 ? -2.345 -7.742 5.577 1.00 90.50 97 VAL A CA 1
ATOM 790 C C . VAL A 1 97 ? -2.823 -6.839 4.444 1.00 90.50 97 VAL A C 1
ATOM 792 O O . VAL A 1 97 ? -2.108 -6.664 3.456 1.00 90.50 97 VAL A O 1
ATOM 795 N N . ALA A 1 98 ? -3.979 -6.196 4.621 1.00 91.81 98 ALA A N 1
ATOM 796 C CA . ALA A 1 98 ? -4.530 -5.254 3.657 1.00 91.81 98 ALA A CA 1
ATOM 797 C C . ALA A 1 98 ? -3.590 -4.059 3.420 1.00 91.81 98 ALA A C 1
ATOM 799 O O . ALA A 1 98 ? -3.277 -3.750 2.270 1.00 91.81 98 ALA A O 1
ATOM 800 N N . ASN A 1 99 ? -3.062 -3.431 4.477 1.00 91.44 99 ASN A N 1
ATOM 801 C CA . ASN A 1 99 ? -2.100 -2.338 4.326 1.00 91.44 99 ASN A CA 1
ATOM 802 C C . ASN A 1 99 ? -0.785 -2.811 3.679 1.00 91.44 99 ASN A C 1
ATOM 804 O O . ASN A 1 99 ? -0.264 -2.159 2.772 1.00 91.44 99 ASN A O 1
ATOM 808 N N . ARG A 1 100 ? -0.276 -3.983 4.078 1.00 89.00 100 ARG A N 1
ATOM 809 C CA . ARG A 1 100 ? 0.954 -4.558 3.521 1.00 89.00 100 ARG A CA 1
ATOM 810 C C . ARG A 1 100 ? 0.829 -4.847 2.029 1.00 89.00 100 ARG A C 1
ATOM 812 O O . ARG A 1 100 ? 1.801 -4.645 1.299 1.00 89.00 100 ARG A O 1
ATOM 819 N N . ARG A 1 101 ? -0.353 -5.266 1.565 1.00 91.44 101 ARG A N 1
ATOM 820 C CA . ARG A 1 101 ? -0.662 -5.395 0.134 1.00 91.44 101 ARG A CA 1
ATOM 821 C C . ARG A 1 101 ? -0.450 -4.071 -0.592 1.00 91.44 101 ARG A C 1
ATOM 823 O O . ARG A 1 101 ? 0.289 -4.039 -1.569 1.00 91.44 101 ARG A O 1
ATOM 830 N N . LEU A 1 102 ? -1.037 -2.982 -0.093 1.00 92.62 102 LEU A N 1
ATOM 831 C CA . LEU A 1 102 ? -0.945 -1.657 -0.719 1.00 92.62 102 LEU A CA 1
ATOM 832 C C . LEU A 1 102 ? 0.493 -1.139 -0.768 1.00 92.62 102 LEU A C 1
ATOM 834 O O . LEU A 1 102 ? 0.955 -0.701 -1.818 1.00 92.62 102 LEU A O 1
ATOM 838 N N . VAL A 1 103 ? 1.226 -1.253 0.338 1.00 90.25 103 VAL A N 1
ATOM 839 C CA . VAL A 1 103 ? 2.646 -0.876 0.392 1.00 90.25 103 VAL A CA 1
ATOM 840 C C . VAL A 1 103 ? 3.481 -1.724 -0.573 1.00 90.25 103 VAL A C 1
ATOM 842 O O . VAL A 1 103 ? 4.367 -1.205 -1.251 1.00 90.25 103 VAL A O 1
ATOM 845 N N . THR A 1 104 ? 3.186 -3.023 -0.682 1.00 89.25 104 THR A N 1
ATOM 846 C CA . THR A 1 104 ? 3.875 -3.913 -1.626 1.00 89.25 104 THR A CA 1
ATOM 847 C C . THR A 1 104 ? 3.580 -3.509 -3.065 1.00 89.25 104 THR A C 1
ATOM 849 O O . THR A 1 104 ? 4.514 -3.319 -3.832 1.00 89.25 104 THR A O 1
ATOM 852 N N . GLU A 1 105 ? 2.315 -3.311 -3.432 1.00 91.19 105 GLU A N 1
ATOM 853 C CA . GLU A 1 105 ? 1.930 -2.867 -4.776 1.00 91.19 105 GLU A CA 1
ATOM 854 C C . GLU A 1 105 ? 2.576 -1.529 -5.160 1.00 91.19 105 GLU A C 1
ATOM 856 O O . GLU A 1 105 ? 2.968 -1.357 -6.315 1.00 91.19 105 GLU A O 1
ATOM 861 N N . TRP A 1 106 ? 2.715 -0.603 -4.206 1.00 90.62 106 TRP A N 1
ATOM 862 C CA . TRP A 1 106 ? 3.434 0.654 -4.415 1.00 90.62 106 TRP A CA 1
ATOM 863 C C . TRP A 1 106 ? 4.911 0.407 -4.711 1.00 90.62 106 TRP A C 1
ATOM 865 O O . TRP A 1 106 ? 5.414 0.865 -5.733 1.00 90.62 106 TRP A O 1
ATOM 875 N N . ARG A 1 107 ? 5.585 -0.385 -3.866 1.00 87.69 107 ARG A N 1
ATOM 876 C CA . ARG A 1 107 ? 6.997 -0.761 -4.045 1.00 87.69 107 ARG A CA 1
ATOM 877 C C . ARG A 1 107 ? 7.260 -1.456 -5.383 1.00 87.69 107 ARG A C 1
ATOM 879 O O . ARG A 1 107 ? 8.333 -1.281 -5.944 1.00 87.69 107 ARG A O 1
ATOM 886 N N . LEU A 1 108 ? 6.310 -2.248 -5.882 1.00 88.31 108 LEU A N 1
ATOM 887 C CA . LEU A 1 108 ? 6.432 -2.930 -7.176 1.00 88.31 108 LEU A CA 1
ATOM 888 C C . LEU A 1 108 ? 6.123 -2.015 -8.380 1.00 88.31 108 LEU A C 1
ATOM 890 O O . LEU A 1 108 ? 6.059 -2.497 -9.509 1.00 88.31 108 LEU A O 1
ATOM 894 N N . GLY A 1 109 ? 5.898 -0.715 -8.163 1.00 88.88 109 GLY A N 1
ATOM 895 C CA . GLY A 1 109 ? 5.700 0.251 -9.243 1.00 88.88 109 GLY A CA 1
ATOM 896 C C . GLY A 1 109 ? 4.345 0.119 -9.941 1.00 88.88 109 GLY A C 1
ATOM 897 O O . GLY A 1 109 ? 4.217 0.409 -11.135 1.00 88.88 109 GLY A O 1
ATOM 898 N N . ARG A 1 110 ? 3.295 -0.332 -9.235 1.00 89.00 110 ARG A N 1
ATOM 899 C CA . ARG A 1 110 ? 1.952 -0.441 -9.828 1.00 89.00 110 ARG A CA 1
ATOM 900 C C . ARG A 1 110 ? 1.513 0.922 -10.377 1.00 89.00 110 ARG A C 1
ATOM 902 O O . ARG A 1 110 ? 1.334 1.869 -9.621 1.00 89.00 110 ARG A O 1
ATOM 909 N N . PHE A 1 111 ? 1.317 0.986 -11.696 1.00 88.88 111 PHE A N 1
ATOM 910 C CA . PHE A 1 111 ? 1.014 2.207 -12.458 1.00 88.88 111 PHE A CA 1
ATOM 911 C C . PHE A 1 111 ? 2.083 3.315 -12.401 1.00 88.88 111 PHE A C 1
ATOM 913 O O . PHE A 1 111 ? 1.776 4.444 -12.765 1.00 88.88 111 PHE A O 1
ATOM 920 N N . GLU A 1 112 ? 3.335 3.019 -12.042 1.00 85.75 112 GLU A N 1
ATOM 921 C CA . GLU A 1 112 ? 4.418 4.016 -11.919 1.00 85.75 112 GLU A CA 1
ATOM 922 C C . GLU A 1 112 ? 4.633 4.836 -13.204 1.00 85.75 112 GLU A C 1
ATOM 924 O O . GLU A 1 112 ? 4.783 6.055 -13.165 1.00 85.75 112 GLU A O 1
ATOM 929 N N . ASN A 1 113 ? 4.495 4.202 -14.373 1.00 87.12 113 ASN A N 1
ATOM 930 C CA . ASN A 1 113 ? 4.574 4.876 -15.678 1.00 87.12 113 ASN A CA 1
ATOM 931 C C . ASN A 1 113 ? 3.405 5.851 -15.956 1.00 87.12 113 ASN A C 1
ATOM 933 O O . ASN A 1 113 ? 3.340 6.458 -17.025 1.00 87.12 113 ASN A O 1
ATOM 937 N N . ARG A 1 114 ? 2.432 5.962 -15.043 1.00 89.38 114 ARG A N 1
ATOM 938 C CA . ARG A 1 114 ? 1.224 6.790 -15.144 1.00 89.38 114 ARG A CA 1
ATOM 939 C C . ARG A 1 114 ? 0.919 7.417 -13.782 1.00 89.38 114 ARG A C 1
ATOM 941 O O . ARG A 1 114 ? -0.048 7.032 -13.129 1.00 89.38 114 ARG A O 1
ATOM 948 N N . GLN A 1 115 ? 1.707 8.414 -13.381 1.00 86.62 115 GLN A N 1
ATOM 949 C CA . GLN A 1 115 ? 1.640 9.039 -12.047 1.00 86.62 115 GLN A CA 1
ATOM 950 C C . GLN A 1 115 ? 0.217 9.394 -11.579 1.00 86.62 115 GLN A C 1
ATOM 952 O O . GLN A 1 115 ? -0.156 9.081 -10.453 1.00 86.62 115 GLN A O 1
ATOM 957 N N . GLN A 1 116 ? -0.618 9.981 -12.447 1.00 89.06 116 GLN A N 1
ATOM 958 C CA . GLN A 1 116 ? -2.007 10.314 -12.091 1.00 89.06 116 GLN A CA 1
ATOM 959 C C . GLN A 1 116 ? -2.860 9.067 -11.820 1.00 89.06 116 GLN A C 1
ATOM 961 O O . GLN A 1 116 ? -3.617 9.026 -10.852 1.00 89.06 116 GLN A O 1
ATOM 966 N N . ALA A 1 117 ? -2.703 8.018 -12.632 1.00 91.44 117 ALA A N 1
ATOM 967 C CA . ALA A 1 117 ? -3.395 6.750 -12.419 1.00 91.44 117 ALA A CA 1
ATOM 968 C C . ALA A 1 117 ? -2.894 6.044 -11.151 1.00 91.44 117 ALA A C 1
ATOM 970 O O . ALA A 1 117 ? -3.694 5.458 -10.429 1.00 91.44 117 ALA A O 1
ATOM 971 N N . GLN A 1 118 ? -1.595 6.141 -10.853 1.00 92.12 118 GLN A N 1
ATOM 972 C CA . GLN A 1 118 ? -1.013 5.636 -9.613 1.00 92.12 118 GLN A CA 1
ATOM 973 C C . GLN A 1 118 ? -1.611 6.351 -8.396 1.00 92.12 118 GLN A C 1
ATOM 975 O O . GLN A 1 118 ? -2.168 5.682 -7.525 1.00 92.12 118 GLN A O 1
ATOM 980 N N . LYS A 1 119 ? -1.582 7.695 -8.363 1.00 91.75 119 LYS A N 1
ATOM 981 C CA . LYS A 1 119 ? -2.174 8.484 -7.268 1.00 91.75 119 LYS A CA 1
ATOM 982 C C . LYS A 1 119 ? -3.650 8.126 -7.078 1.00 91.75 119 LYS A C 1
ATOM 984 O O . LYS A 1 119 ? -4.056 7.797 -5.965 1.00 91.75 119 LYS A O 1
ATOM 989 N N . GLN A 1 120 ? -4.432 8.122 -8.159 1.00 94.38 120 GLN A N 1
ATOM 990 C CA . GLN A 1 120 ? -5.861 7.813 -8.104 1.00 94.38 120 GLN A CA 1
ATOM 991 C C . GLN A 1 120 ? -6.134 6.389 -7.605 1.00 94.38 120 GLN A C 1
ATOM 993 O O . GLN A 1 120 ? -7.030 6.186 -6.782 1.00 94.38 120 GLN A O 1
ATOM 998 N N . TYR A 1 121 ? -5.364 5.405 -8.075 1.00 95.69 121 TYR A N 1
ATOM 999 C CA . TYR A 1 121 ? -5.496 4.018 -7.644 1.00 95.69 121 TYR A CA 1
ATOM 1000 C C . TYR A 1 121 ? -5.279 3.895 -6.135 1.00 95.69 121 TYR A C 1
ATOM 1002 O O . TYR A 1 121 ? -6.164 3.411 -5.432 1.00 95.69 121 TYR A O 1
ATOM 1010 N N . PHE A 1 122 ? -4.145 4.379 -5.619 1.00 95.81 122 PHE A N 1
ATOM 1011 C CA . PHE A 1 122 ? -3.831 4.244 -4.196 1.00 95.81 122 PHE A CA 1
ATOM 1012 C C . PHE A 1 122 ? -4.774 5.052 -3.312 1.00 95.81 122 PHE A C 1
ATOM 1014 O O . PHE A 1 122 ? -5.203 4.540 -2.282 1.00 95.81 122 PHE A O 1
ATOM 1021 N N . ARG A 1 123 ? -5.186 6.249 -3.741 1.00 96.25 123 ARG A N 1
ATOM 1022 C CA . ARG A 1 123 ? -6.208 7.025 -3.032 1.00 96.25 123 ARG A CA 1
ATOM 1023 C C . ARG A 1 123 ? -7.524 6.255 -2.913 1.00 96.25 123 ARG A C 1
ATOM 1025 O O . ARG A 1 123 ? -8.080 6.172 -1.826 1.00 96.25 123 ARG A O 1
ATOM 1032 N N . THR A 1 124 ? -7.973 5.621 -3.997 1.00 97.25 124 THR A N 1
ATOM 1033 C CA . THR A 1 124 ? -9.194 4.792 -3.999 1.00 97.25 124 THR A CA 1
ATOM 1034 C C . THR A 1 124 ? -9.050 3.565 -3.089 1.00 97.25 124 THR A C 1
ATOM 1036 O O . THR A 1 124 ? -9.966 3.195 -2.357 1.00 97.25 124 THR A O 1
ATOM 1039 N N . GLN A 1 125 ? -7.882 2.921 -3.090 1.00 97.25 125 GLN A N 1
ATOM 1040 C CA . GLN A 1 125 ? -7.644 1.779 -2.209 1.00 97.25 125 GLN A CA 1
ATOM 1041 C C . GLN A 1 125 ? -7.653 2.181 -0.731 1.00 97.25 125 GLN A C 1
ATOM 1043 O O . GLN A 1 125 ? -8.277 1.503 0.086 1.00 97.25 125 GLN A O 1
ATOM 1048 N N . TYR A 1 126 ? -7.010 3.298 -0.385 1.00 97.06 126 TYR A N 1
ATOM 1049 C CA . TYR A 1 126 ? -7.045 3.806 0.981 1.00 97.06 126 TYR A CA 1
ATOM 1050 C C . TYR A 1 126 ? -8.414 4.356 1.376 1.00 97.06 126 TYR A C 1
ATOM 1052 O O . TYR A 1 126 ? -8.758 4.247 2.546 1.00 97.06 126 TYR A O 1
ATOM 1060 N N . SER A 1 127 ? -9.248 4.834 0.444 1.00 97.38 127 SER A N 1
ATOM 1061 C CA . SER A 1 127 ? -10.628 5.203 0.785 1.00 97.38 127 SER A CA 1
ATOM 1062 C C . SER A 1 127 ? -11.460 3.989 1.184 1.00 97.38 127 SER A C 1
ATOM 1064 O O . SER A 1 127 ? -12.214 4.069 2.144 1.00 97.38 127 SER A O 1
ATOM 1066 N N . TYR A 1 128 ? -11.282 2.834 0.531 1.00 97.19 128 TYR A N 1
ATOM 1067 C CA . TYR A 1 128 ? -11.920 1.592 0.990 1.00 97.19 128 TYR A CA 1
ATOM 1068 C C . TYR A 1 128 ? -11.341 1.096 2.313 1.00 97.19 128 TYR A C 1
ATOM 1070 O O . TYR A 1 128 ? -12.060 0.552 3.145 1.00 97.19 128 TYR A O 1
ATOM 1078 N N . PHE A 1 129 ? -10.042 1.290 2.524 1.00 97.50 129 PHE A N 1
ATOM 1079 C CA . PHE A 1 129 ? -9.399 0.931 3.779 1.00 97.50 129 PHE A CA 1
ATOM 1080 C C . PHE A 1 129 ? -9.909 1.793 4.947 1.00 97.50 129 PHE A C 1
ATOM 1082 O O . PHE A 1 129 ? -10.210 1.255 6.010 1.00 97.50 129 PHE A O 1
ATOM 1089 N N . PHE A 1 130 ? -10.065 3.102 4.739 1.00 97.69 130 PHE A N 1
ATOM 1090 C CA . PHE A 1 130 ? -10.595 4.058 5.715 1.00 97.69 130 PHE A CA 1
ATOM 1091 C C . PHE A 1 130 ? -12.118 4.118 5.790 1.00 97.69 130 PHE A C 1
ATOM 1093 O O . PHE A 1 130 ? -12.640 4.708 6.729 1.00 97.69 130 PHE A O 1
ATOM 1100 N N . ALA A 1 131 ? -12.842 3.450 4.888 1.00 97.00 131 ALA A N 1
ATOM 1101 C CA . ALA A 1 131 ? -14.268 3.199 5.086 1.00 97.00 131 ALA A CA 1
ATOM 1102 C C . ALA A 1 131 ? -14.516 2.447 6.405 1.00 97.00 131 ALA A C 1
ATOM 1104 O O . ALA A 1 131 ? -15.547 2.628 7.044 1.00 97.00 131 ALA A O 1
ATOM 1105 N N . TYR A 1 132 ? -13.534 1.662 6.862 1.00 97.94 132 TYR A N 1
ATOM 1106 C CA . TYR A 1 132 ? -13.559 1.103 8.201 1.00 97.94 132 TYR A CA 1
ATOM 1107 C C . TYR A 1 132 ? -13.172 2.152 9.235 1.00 97.94 132 TYR A C 1
ATOM 1109 O O . TYR A 1 132 ? -11.989 2.486 9.360 1.00 97.94 132 TYR A O 1
ATOM 1117 N N . LYS A 1 133 ? -14.140 2.601 10.040 1.00 97.88 133 LYS A N 1
ATOM 1118 C CA . LYS A 1 133 ? -13.887 3.537 11.139 1.00 97.88 133 LYS A CA 1
ATOM 1119 C C . LYS A 1 133 ? -12.774 3.051 12.072 1.00 97.88 133 LYS A C 1
ATOM 1121 O O . LYS A 1 133 ? -11.924 3.839 12.461 1.00 97.88 133 LYS A O 1
ATOM 1126 N N . ALA A 1 134 ? -12.679 1.744 12.319 1.00 97.75 134 ALA A N 1
ATOM 1127 C CA . ALA A 1 134 ? -11.600 1.176 13.127 1.00 97.75 134 ALA A CA 1
ATOM 1128 C C . ALA A 1 134 ? -10.195 1.410 12.527 1.00 97.75 134 ALA A C 1
ATOM 1130 O O . ALA A 1 134 ? -9.234 1.599 13.267 1.00 97.75 134 ALA A O 1
ATOM 1131 N N . ASN A 1 135 ? -10.047 1.440 11.197 1.00 97.75 135 ASN A N 1
ATOM 1132 C CA . ASN A 1 135 ? -8.771 1.806 10.568 1.00 97.75 135 ASN A CA 1
ATOM 1133 C C . ASN A 1 135 ? -8.476 3.307 10.689 1.00 97.75 135 ASN A C 1
ATOM 1135 O O . ASN A 1 135 ? -7.305 3.670 10.795 1.00 97.75 135 ASN A O 1
ATOM 1139 N N . LEU A 1 136 ? -9.500 4.167 10.670 1.00 96.62 136 LEU A N 1
ATOM 1140 C CA . LEU A 1 136 ? -9.333 5.598 10.945 1.00 96.62 136 LEU A CA 1
ATOM 1141 C C . LEU A 1 136 ? -8.878 5.820 12.393 1.00 96.62 136 LEU A C 1
ATOM 1143 O O . LEU A 1 136 ? -7.866 6.483 12.609 1.00 96.62 136 LEU A O 1
ATOM 1147 N N . ASP A 1 137 ? -9.548 5.189 13.361 1.00 96.81 137 ASP A N 1
ATOM 1148 C CA . ASP A 1 137 ? -9.220 5.279 14.792 1.00 96.81 137 ASP A CA 1
ATOM 1149 C C . ASP A 1 137 ? -7.759 4.875 15.077 1.00 96.81 137 ASP A C 1
ATOM 1151 O O . ASP A 1 137 ? -7.081 5.449 15.931 1.00 96.81 137 ASP A O 1
ATOM 1155 N N . GLU A 1 138 ? -7.245 3.884 14.343 1.00 96.06 138 GLU A N 1
ATOM 1156 C CA . GLU A 1 138 ? -5.880 3.374 14.500 1.00 96.06 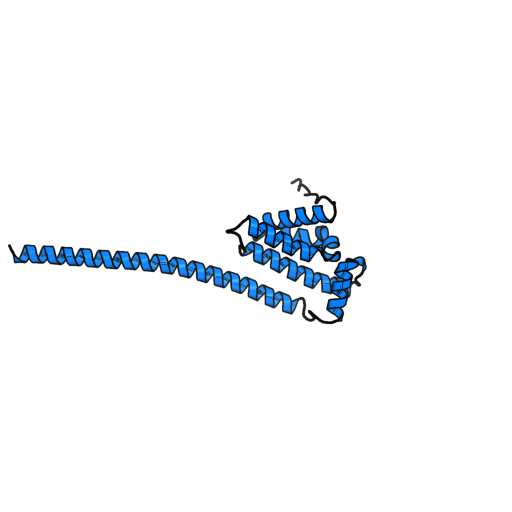138 GLU A CA 1
ATOM 1157 C C . GLU A 1 138 ? -4.850 4.004 13.555 1.00 96.06 138 GLU A C 1
ATOM 1159 O O . GLU A 1 138 ? -3.684 3.578 13.545 1.00 96.06 138 GLU A O 1
ATOM 1164 N N . TYR A 1 139 ? -5.241 4.984 12.735 1.00 96.00 139 TYR A N 1
ATOM 1165 C CA . TYR A 1 139 ? -4.375 5.472 11.669 1.00 96.00 139 TYR A CA 1
ATOM 1166 C C . TYR A 1 139 ? -3.051 6.008 12.215 1.00 96.00 139 TYR A C 1
ATOM 1168 O O . TYR A 1 139 ? -1.980 5.482 11.901 1.00 96.00 139 TYR A O 1
ATOM 1176 N N . LEU A 1 140 ? -3.126 7.017 13.083 1.00 94.62 140 LEU A N 1
ATOM 1177 C CA . LEU A 1 140 ? -1.957 7.722 13.605 1.00 94.62 140 LEU A CA 1
ATOM 1178 C C . LEU A 1 140 ? -1.087 6.843 14.511 1.00 94.62 140 LEU A C 1
ATOM 1180 O O . LEU A 1 140 ? 0.131 7.008 14.549 1.00 94.62 140 LEU A O 1
ATOM 1184 N N . THR A 1 141 ? -1.698 5.905 15.233 1.00 92.75 141 THR A N 1
ATOM 1185 C CA . THR A 1 141 ? -1.027 5.112 16.272 1.00 92.75 141 THR A CA 1
ATOM 1186 C C . THR A 1 141 ? -0.429 3.814 15.742 1.00 92.75 141 THR A C 1
ATOM 1188 O O . THR A 1 141 ? 0.586 3.356 16.268 1.00 92.75 141 THR A O 1
ATOM 1191 N N . ARG A 1 142 ? -1.022 3.208 14.703 1.00 91.81 142 ARG A N 1
ATOM 1192 C CA . ARG A 1 142 ? -0.661 1.850 14.266 1.00 91.81 142 ARG A CA 1
ATOM 1193 C C . ARG A 1 142 ? -0.365 1.734 12.778 1.00 91.81 142 ARG A C 1
ATOM 1195 O O . ARG A 1 142 ? 0.602 1.067 12.410 1.00 91.81 142 ARG A O 1
ATOM 1202 N N . ILE A 1 143 ? -1.182 2.336 11.919 1.00 93.50 143 ILE A N 1
ATOM 1203 C CA . ILE A 1 143 ? -1.056 2.171 10.461 1.00 93.50 143 ILE A CA 1
ATOM 1204 C C . ILE A 1 143 ? 0.040 3.087 9.915 1.00 93.50 143 ILE A C 1
ATOM 1206 O O . ILE A 1 143 ? 0.988 2.613 9.287 1.00 93.50 143 ILE A O 1
ATOM 1210 N N . ARG A 1 144 ? -0.034 4.384 10.216 1.00 92.31 144 ARG A N 1
ATOM 1211 C CA . ARG A 1 144 ? 0.912 5.394 9.742 1.00 92.31 144 ARG A CA 1
ATOM 1212 C C . ARG A 1 144 ? 2.369 5.073 10.109 1.00 92.31 144 ARG A C 1
ATOM 1214 O O . ARG A 1 144 ? 3.204 5.084 9.202 1.00 92.31 144 ARG A O 1
ATOM 1221 N N . PRO A 1 145 ? 2.715 4.689 11.360 1.00 89.62 145 PRO A N 1
ATOM 1222 C CA . PRO A 1 145 ? 4.091 4.315 11.700 1.00 89.62 145 PRO A CA 1
ATOM 1223 C C . PRO A 1 145 ? 4.624 3.121 10.901 1.00 89.62 145 PRO A C 1
ATOM 1225 O O . PRO A 1 145 ? 5.826 3.033 10.664 1.00 89.62 145 PRO A O 1
ATOM 1228 N N . ARG A 1 146 ? 3.757 2.206 10.450 1.00 87.06 146 ARG A N 1
ATOM 1229 C CA . ARG A 1 146 ? 4.166 1.067 9.613 1.00 87.06 146 ARG A CA 1
ATOM 1230 C C . ARG A 1 146 ? 4.445 1.475 8.178 1.00 87.06 146 ARG A C 1
ATOM 1232 O O . ARG A 1 146 ? 5.417 0.987 7.607 1.00 87.06 146 ARG A O 1
ATOM 1239 N N . ILE A 1 147 ? 3.645 2.386 7.623 1.00 88.75 147 ILE A N 1
ATOM 1240 C CA . ILE A 1 147 ? 3.927 2.978 6.311 1.00 88.75 147 ILE A CA 1
ATOM 1241 C C . ILE A 1 147 ? 5.277 3.707 6.374 1.00 88.75 147 ILE A C 1
ATOM 1243 O O . ILE A 1 147 ? 6.144 3.446 5.547 1.00 88.75 147 ILE A O 1
ATOM 1247 N N . ILE A 1 148 ? 5.520 4.511 7.416 1.00 87.19 148 ILE A N 1
ATOM 1248 C CA . ILE A 1 148 ? 6.823 5.163 7.646 1.00 87.19 148 ILE A CA 1
ATOM 1249 C C . ILE A 1 148 ? 7.950 4.133 7.795 1.00 87.19 148 ILE A C 1
ATOM 1251 O O . ILE A 1 148 ? 8.998 4.271 7.175 1.00 87.19 148 ILE A O 1
ATOM 1255 N N . GLY A 1 149 ? 7.753 3.069 8.577 1.00 81.12 149 GLY A N 1
ATOM 1256 C CA . GLY A 1 149 ? 8.746 2.000 8.717 1.00 81.12 149 GLY A CA 1
ATOM 1257 C C . GLY A 1 149 ? 9.094 1.337 7.380 1.00 81.12 149 GLY A C 1
ATOM 1258 O O . GLY A 1 149 ? 10.246 0.983 7.146 1.00 81.12 149 GLY A O 1
ATOM 1259 N N . SER A 1 150 ? 8.127 1.236 6.463 1.00 72.75 150 SER A N 1
ATOM 1260 C CA . SER A 1 150 ? 8.369 0.733 5.109 1.00 72.75 150 SER A CA 1
ATOM 1261 C C . SER A 1 150 ? 9.143 1.705 4.205 1.00 72.75 150 SER A C 1
ATOM 1263 O O . SER A 1 150 ? 9.800 1.244 3.271 1.00 72.75 150 SER A O 1
ATOM 1265 N N . GLN A 1 151 ? 9.173 3.011 4.516 1.00 61.09 151 GLN A N 1
ATOM 1266 C CA . GLN A 1 151 ? 9.952 4.026 3.775 1.00 61.09 151 GLN A CA 1
ATOM 1267 C C . GLN A 1 151 ? 11.447 3.786 3.822 1.00 61.09 151 GLN A C 1
ATOM 1269 O O . GLN A 1 151 ? 12.156 4.110 2.876 1.00 61.09 151 GLN A O 1
ATOM 1274 N N . GLN A 1 152 ? 11.925 3.164 4.896 1.00 61.62 152 GLN A N 1
ATOM 1275 C CA . GLN A 1 152 ? 13.331 2.798 5.025 1.00 61.62 152 GLN A CA 1
ATOM 1276 C C . GLN A 1 152 ? 13.733 1.655 4.074 1.00 61.62 152 GLN A C 1
ATOM 1278 O O . GLN A 1 152 ? 14.920 1.398 3.906 1.00 61.62 152 GLN A O 1
ATOM 1283 N N . LEU A 1 153 ? 12.761 0.973 3.453 1.00 59.62 153 LEU A N 1
ATOM 1284 C CA . LEU A 1 153 ? 12.970 -0.192 2.585 1.00 59.62 153 LEU A CA 1
ATOM 1285 C C . LEU A 1 153 ? 12.592 0.067 1.118 1.00 59.62 153 LEU A C 1
ATOM 1287 O O . LEU A 1 153 ? 13.095 -0.611 0.226 1.00 59.62 153 LEU A O 1
ATOM 1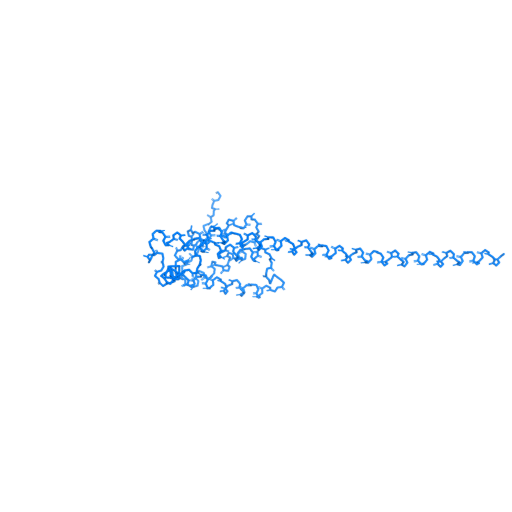291 N N . ALA A 1 154 ? 11.693 1.015 0.862 1.00 58.62 154 ALA A N 1
ATOM 1292 C CA . ALA A 1 154 ? 11.265 1.437 -0.465 1.00 58.62 154 ALA A CA 1
ATOM 1293 C C . ALA A 1 154 ? 10.706 2.855 -0.360 1.00 58.62 154 ALA A C 1
ATOM 1295 O O . ALA A 1 154 ? 9.979 3.119 0.595 1.00 58.62 154 ALA A O 1
ATOM 1296 N N . ASP A 1 155 ? 11.003 3.737 -1.319 1.00 67.25 155 ASP A N 1
ATOM 1297 C CA . ASP A 1 155 ? 10.505 5.118 -1.356 1.00 67.25 155 ASP A CA 1
ATOM 1298 C C . ASP A 1 155 ? 8.962 5.166 -1.330 1.00 67.25 155 ASP A C 1
ATOM 1300 O O . ASP A 1 155 ? 8.264 5.146 -2.343 1.00 67.25 155 ASP A O 1
ATOM 1304 N N . SER A 1 156 ? 8.416 5.155 -0.118 1.00 67.31 156 SER A N 1
ATOM 1305 C CA . SER A 1 156 ? 6.987 5.157 0.189 1.00 67.31 156 SER A CA 1
ATOM 1306 C C . SER A 1 156 ? 6.567 6.513 0.750 1.00 67.31 156 SER A C 1
ATOM 1308 O O . SER A 1 156 ? 5.562 6.627 1.455 1.00 67.31 156 SER A O 1
ATOM 1310 N N . GLN A 1 157 ? 7.317 7.573 0.428 1.00 77.75 157 GLN A N 1
ATOM 1311 C CA . GLN A 1 157 ? 6.897 8.941 0.726 1.00 77.75 157 GLN A CA 1
ATOM 1312 C C . GLN A 1 157 ? 5.615 9.293 -0.032 1.00 77.75 157 GLN A C 1
ATOM 1314 O O . GLN A 1 157 ? 4.698 9.858 0.557 1.00 77.75 157 GLN A O 1
ATOM 1319 N N . GLY A 1 158 ? 5.495 8.863 -1.294 1.00 87.25 158 GLY A N 1
ATOM 1320 C CA . GLY A 1 158 ? 4.297 9.110 -2.101 1.00 87.25 158 GLY A CA 1
ATOM 1321 C C . GLY A 1 158 ? 3.036 8.447 -1.540 1.00 87.25 158 GLY A C 1
ATOM 1322 O O . GLY A 1 158 ? 2.010 9.108 -1.394 1.00 87.25 158 GLY A O 1
ATOM 1323 N N . ILE A 1 159 ? 3.104 7.166 -1.156 1.00 90.12 159 ILE A N 1
ATOM 1324 C CA . ILE A 1 159 ? 1.952 6.476 -0.552 1.00 90.12 159 ILE A CA 1
ATOM 1325 C C . ILE A 1 159 ? 1.600 7.048 0.827 1.00 90.12 159 ILE A C 1
ATOM 1327 O O . ILE A 1 159 ? 0.416 7.173 1.130 1.00 90.12 159 ILE A O 1
ATOM 1331 N N . LEU A 1 160 ? 2.590 7.445 1.641 1.00 92.12 160 LEU A N 1
ATOM 1332 C CA . LEU A 1 160 ? 2.327 8.107 2.922 1.00 92.12 160 LEU A CA 1
ATOM 1333 C C . LEU A 1 160 ? 1.603 9.435 2.709 1.00 92.12 160 LEU A C 1
ATOM 1335 O O . LEU A 1 160 ? 0.579 9.646 3.341 1.00 92.12 160 LEU A O 1
ATOM 1339 N N . ALA A 1 161 ? 2.082 10.280 1.794 1.00 92.38 161 ALA A N 1
ATOM 1340 C CA . ALA A 1 161 ? 1.454 11.564 1.500 1.00 92.38 161 ALA A CA 1
ATOM 1341 C C . ALA A 1 161 ? -0.002 11.396 1.039 1.00 92.38 161 ALA A C 1
ATOM 1343 O O . ALA A 1 161 ? -0.878 12.098 1.527 1.00 92.38 161 ALA A O 1
ATOM 1344 N N . ILE A 1 162 ? -0.277 10.421 0.161 1.00 94.25 162 ILE A N 1
ATOM 1345 C CA . ILE A 1 162 ? -1.648 10.095 -0.273 1.00 94.25 162 ILE A CA 1
ATOM 1346 C C . ILE A 1 162 ? -2.522 9.682 0.916 1.00 94.25 162 ILE A C 1
ATOM 1348 O O . ILE A 1 162 ? -3.694 10.046 0.979 1.00 94.25 162 ILE A O 1
ATOM 1352 N N . THR A 1 163 ? -1.965 8.886 1.828 1.00 94.75 163 THR A N 1
ATOM 1353 C CA . THR A 1 163 ? -2.710 8.347 2.969 1.00 94.75 163 THR A CA 1
ATOM 1354 C C . THR A 1 163 ? -2.954 9.416 4.037 1.00 94.75 163 THR A C 1
ATOM 1356 O O . THR A 1 163 ? -4.062 9.490 4.559 1.00 94.75 163 THR A O 1
ATOM 1359 N N . ASP A 1 164 ? -1.959 10.266 4.312 1.00 95.81 164 ASP A N 1
ATOM 1360 C CA . ASP A 1 164 ? -2.069 11.425 5.205 1.00 95.81 164 ASP A CA 1
ATOM 1361 C C . ASP A 1 164 ? -3.110 12.416 4.657 1.00 95.81 164 ASP A C 1
ATOM 1363 O O . ASP A 1 164 ? -4.071 12.711 5.359 1.00 95.81 164 ASP A O 1
ATOM 1367 N N . GLU A 1 165 ? -3.000 12.832 3.385 1.00 95.94 165 GLU A N 1
ATOM 1368 C CA . GLU A 1 165 ? -3.959 13.734 2.714 1.00 95.94 165 GLU A CA 1
ATOM 1369 C C . GLU A 1 165 ? -5.397 13.209 2.849 1.00 95.94 165 GLU A C 1
ATOM 1371 O O . GLU A 1 165 ? -6.305 13.936 3.244 1.00 95.94 165 GLU A O 1
ATOM 1376 N N . LEU A 1 166 ? -5.607 11.917 2.587 1.00 96.69 166 LEU A N 1
ATOM 1377 C CA . LEU A 1 166 ? -6.930 11.310 2.688 1.00 96.69 166 LEU A CA 1
ATOM 1378 C C . LEU A 1 166 ? -7.447 11.231 4.135 1.00 96.69 166 LEU A C 1
ATOM 1380 O O . LEU A 1 166 ? -8.637 11.432 4.368 1.00 96.69 166 LEU A O 1
ATOM 1384 N N . TYR A 1 167 ? -6.583 10.933 5.107 1.00 97.12 167 TYR A N 1
ATOM 1385 C CA . TYR A 1 167 ? -6.968 10.924 6.519 1.00 97.12 167 TYR A CA 1
ATOM 1386 C C . TYR A 1 167 ? -7.414 12.316 6.982 1.00 97.12 167 TYR A C 1
ATOM 1388 O O . TYR A 1 167 ? -8.454 12.443 7.632 1.00 97.12 167 TYR A O 1
ATOM 1396 N N . GLU A 1 168 ? -6.658 13.356 6.624 1.00 97.00 168 GLU A N 1
ATOM 1397 C CA . GLU A 1 168 ? -6.983 14.744 6.966 1.00 97.00 168 GLU A CA 1
ATOM 1398 C C . GLU A 1 168 ? -8.307 15.185 6.344 1.00 97.00 168 GLU A C 1
ATOM 1400 O O . GLU A 1 168 ? -9.125 15.804 7.019 1.00 97.00 168 GLU A O 1
ATOM 1405 N N . GLU A 1 169 ? -8.556 14.827 5.083 1.00 96.62 169 GLU A N 1
ATOM 1406 C CA . GLU A 1 169 ? -9.819 15.127 4.407 1.00 96.62 169 GLU A CA 1
ATOM 1407 C C . GLU A 1 169 ? -11.025 14.457 5.075 1.00 96.62 169 GLU A C 1
ATOM 1409 O O . GLU A 1 169 ? -12.077 15.080 5.212 1.00 96.62 169 GLU A O 1
ATOM 1414 N N . ILE A 1 170 ? -10.891 13.189 5.478 1.00 96.44 170 ILE A N 1
ATOM 1415 C CA . ILE A 1 170 ? -11.993 12.425 6.078 1.00 96.44 170 ILE A CA 1
ATOM 1416 C C . ILE A 1 170 ? -12.283 12.903 7.504 1.00 96.44 170 ILE A C 1
ATOM 1418 O O . ILE A 1 170 ? -13.442 12.995 7.907 1.00 96.44 170 ILE A O 1
ATOM 1422 N N . THR A 1 171 ? -11.239 13.168 8.287 1.00 95.06 171 THR A N 1
ATOM 1423 C CA . THR A 1 171 ? -11.370 13.431 9.729 1.00 95.06 171 THR A CA 1
ATOM 1424 C C . THR A 1 171 ? -11.392 14.915 10.083 1.00 95.06 171 THR A C 1
ATOM 1426 O O . THR A 1 171 ? -11.795 15.274 11.187 1.00 95.06 171 THR A O 1
ATOM 1429 N N . GLY A 1 172 ? -10.916 15.784 9.187 1.00 94.38 172 GLY A N 1
ATOM 1430 C CA . GLY A 1 172 ? -10.610 17.184 9.484 1.00 94.38 172 GLY A CA 1
ATOM 1431 C C . GLY A 1 172 ? -9.416 17.370 10.432 1.00 94.38 172 GLY A C 1
ATOM 1432 O O . GLY A 1 172 ? -9.078 18.503 10.777 1.00 94.38 172 GLY A O 1
ATOM 1433 N N . GLN A 1 173 ? -8.772 16.285 10.875 1.00 91.75 173 GLN A N 1
ATOM 1434 C CA . GLN A 1 173 ? -7.646 16.324 11.798 1.00 91.75 173 GLN A CA 1
ATOM 1435 C C . GLN A 1 173 ? -6.336 16.380 11.020 1.00 91.75 173 GLN A C 1
ATOM 1437 O O . GLN A 1 173 ? -6.015 15.456 10.282 1.00 91.75 173 GLN A O 1
ATOM 1442 N N . GLN A 1 174 ? -5.541 17.419 11.266 1.00 90.00 174 GLN A N 1
ATOM 1443 C CA . GLN A 1 174 ? -4.203 17.550 10.695 1.00 90.00 174 GLN A CA 1
ATOM 1444 C C . GLN A 1 174 ? -3.256 16.469 11.229 1.00 90.00 174 GLN A C 1
ATOM 1446 O O . GLN A 1 174 ? -3.170 16.222 12.440 1.00 90.00 174 GLN A O 1
ATOM 1451 N N . VAL A 1 175 ? -2.504 15.853 10.322 1.00 88.31 175 VAL A N 1
ATOM 1452 C CA . VAL A 1 175 ? -1.428 14.936 10.663 1.00 88.31 175 VAL A CA 1
ATOM 1453 C C . VAL A 1 175 ? -0.221 15.787 11.031 1.00 88.31 175 VAL A C 1
ATOM 1455 O O . VAL A 1 175 ? 0.533 16.251 10.179 1.00 88.31 175 VAL A O 1
ATOM 1458 N N . ASN A 1 176 ? -0.010 16.002 12.330 1.00 75.12 176 ASN A N 1
ATOM 1459 C CA . ASN A 1 176 ? 1.197 16.680 12.788 1.00 75.12 176 ASN A CA 1
ATOM 1460 C C . ASN A 1 176 ? 2.420 15.840 12.401 1.00 75.12 176 ASN A C 1
ATOM 1462 O O . ASN A 1 176 ? 2.743 14.831 13.036 1.00 75.12 176 ASN A O 1
ATOM 1466 N N . ASN A 1 177 ?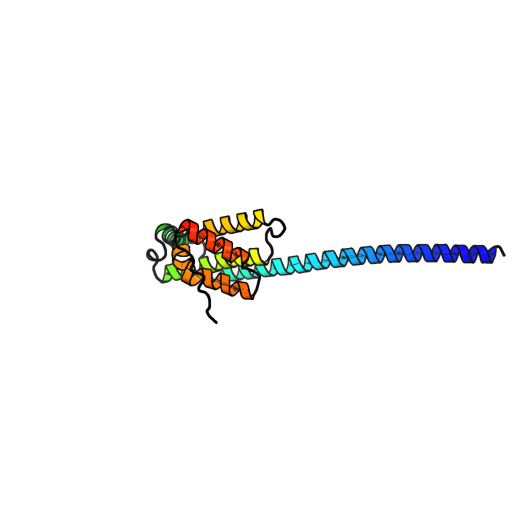 3.125 16.284 11.363 1.00 60.03 177 ASN A N 1
ATOM 1467 C CA . ASN A 1 177 ? 4.491 15.877 11.097 1.00 60.03 177 ASN A CA 1
ATOM 1468 C C . ASN A 1 177 ? 5.319 16.414 12.251 1.00 60.03 177 ASN A C 1
ATOM 1470 O O . ASN A 1 177 ? 5.765 17.554 12.215 1.00 60.03 177 ASN A O 1
ATOM 1474 N N . GLY A 1 178 ? 5.458 15.621 13.314 1.00 47.56 178 GLY A N 1
ATOM 1475 C CA . GLY A 1 178 ? 6.423 15.916 14.352 1.00 47.56 178 GLY A CA 1
ATOM 1476 C C . GLY A 1 178 ? 7.762 16.118 13.663 1.00 47.56 178 GLY A C 1
ATOM 1477 O O . GLY A 1 178 ? 8.370 15.150 13.205 1.00 47.56 178 GLY A O 1
ATOM 1478 N N . GLU A 1 179 ? 8.187 17.376 13.545 1.00 36.00 179 GLU A N 1
ATOM 1479 C CA . GLU A 1 179 ? 9.575 17.716 13.323 1.00 36.00 179 GLU A CA 1
ATOM 1480 C C . GLU A 1 179 ? 10.330 16.927 14.383 1.00 36.00 179 GLU A C 1
ATOM 1482 O O . GLU A 1 179 ? 10.254 17.219 15.580 1.00 36.00 179 GLU A O 1
ATOM 1487 N N . LYS A 1 180 ? 11.018 15.865 13.961 1.00 38.28 180 LYS A N 1
ATOM 1488 C CA . LYS A 1 180 ? 12.114 15.346 14.756 1.00 38.28 180 LYS A CA 1
ATOM 1489 C C . LYS A 1 180 ? 13.112 16.492 14.822 1.00 38.28 180 LYS A C 1
ATOM 1491 O O . LYS A 1 180 ? 13.934 16.647 13.924 1.00 38.28 180 LYS A O 1
ATOM 1496 N N . LYS A 1 181 ? 12.999 17.318 15.864 1.00 30.61 181 LYS A N 1
ATOM 1497 C CA . LYS A 1 181 ? 14.141 18.056 16.381 1.00 30.61 181 LYS A CA 1
ATOM 1498 C C . LYS A 1 181 ? 15.185 16.991 16.693 1.00 30.61 181 LYS A C 1
ATOM 1500 O O . LYS A 1 181 ? 14.965 16.149 17.564 1.00 30.61 181 LYS A O 1
ATOM 1505 N N . LEU A 1 182 ? 16.200 16.961 15.833 1.00 35.25 182 LEU A N 1
ATOM 1506 C CA . LEU A 1 182 ? 17.474 16.296 16.067 1.00 35.25 182 LEU A CA 1
ATOM 1507 C C . LEU A 1 182 ? 18.021 16.695 17.440 1.00 35.25 182 LEU A C 1
ATOM 1509 O O . LEU A 1 182 ? 17.830 17.875 17.819 1.00 35.25 182 LEU A O 1
#

Foldseek 3Di:
DVVVVVVVVVVVVVVVVVVVVVVVVVVVVVVVVVVVVVVVLVVVLVVLVVVLVVLCCVLQVPPPDPLLVVLQVCQLPVAPVSDDPVSLSNVVSVLVSLLSVLLSCVQSCPCVVPVVVNLVVLLVSLVVSVSRNNCLVCVLPPRLVVLVVCCVVGVSPSSSVSNQVSSCVVPVDHDPPPPPPD